Protein AF-A0A075MLP5-F1 (afdb_monomer_lite)

Sequence (136 aa):
MKGSIMNKIIERWYPKPPFPKESLVSIFKYEEFMNGEFVRMYIPDPTRPLEKGQFMALRSDVVDSKGNLLSGLEIKDKFDLPNIPTHIADVTPPIGTRIAAGIVEEGNFGGKGMGTQFYFMDDAKPNWFKEGKEIK

Foldseek 3Di:
DFQLVVVVLVCVPHVQRFADRRWDKDKDWDDPVCAQQKKDFAADDPVDPVLFDFKIATQVQQADPVSHGHALVVVCQAQVNQDRTFWMWGFADDTRFMKIWTFGDPDSNNHGTRGIMIGGPDGDDSVRTDDIDTGD

Structure (mmCIF, N/CA/C/O backbone):
data_AF-A0A075MLP5-F1
#
_entry.id   AF-A0A075MLP5-F1
#
loop_
_atom_site.group_PDB
_atom_site.id
_atom_site.type_symbol
_atom_site.label_atom_id
_atom_site.label_alt_id
_atom_site.label_comp_id
_atom_site.label_asym_id
_atom_site.label_entity_id
_atom_site.label_seq_id
_atom_site.pdbx_PDB_ins_code
_atom_site.Cartn_x
_atom_site.Cartn_y
_atom_site.Cartn_z
_atom_site.occupancy
_atom_site.B_iso_or_equiv
_atom_site.auth_seq_id
_atom_site.auth_comp_id
_atom_site.auth_asym_id
_atom_site.auth_atom_id
_atom_site.pdbx_PDB_model_num
ATOM 1 N N . MET A 1 1 ? 11.016 -9.006 -10.984 1.00 88.88 1 MET A N 1
ATOM 2 C CA . MET A 1 1 ? 11.321 -7.794 -11.785 1.00 88.88 1 MET A CA 1
ATOM 3 C C . MET A 1 1 ? 12.341 -6.958 -11.019 1.00 88.88 1 MET A C 1
ATOM 5 O O . MET A 1 1 ? 12.282 -6.986 -9.800 1.00 88.88 1 MET A O 1
ATOM 9 N N . LYS A 1 2 ? 13.282 -6.252 -11.664 1.00 92.88 2 LYS A N 1
ATOM 10 C CA . LYS A 1 2 ? 14.174 -5.329 -10.929 1.00 92.88 2 LYS A CA 1
ATOM 11 C C . LYS A 1 2 ? 13.396 -4.115 -10.405 1.00 92.88 2 LYS A C 1
ATOM 13 O O . LYS A 1 2 ? 12.555 -3.591 -11.137 1.00 92.88 2 LYS A O 1
ATOM 18 N N . GLY A 1 3 ? 13.728 -3.631 -9.208 1.00 90.19 3 GLY A N 1
ATOM 19 C CA . GLY A 1 3 ? 13.138 -2.428 -8.610 1.00 90.19 3 GLY A CA 1
ATOM 20 C C . GLY A 1 3 ? 13.244 -1.206 -9.522 1.00 90.19 3 GLY A C 1
ATOM 21 O O . GLY A 1 3 ? 12.255 -0.524 -9.750 1.00 90.19 3 GLY A O 1
ATOM 22 N N . SER A 1 4 ? 14.383 -1.015 -10.192 1.00 92.31 4 SER A N 1
ATOM 23 C CA . SER A 1 4 ? 14.569 0.051 -11.193 1.00 92.31 4 SER A CA 1
ATOM 24 C C . SER A 1 4 ? 13.572 0.024 -12.363 1.00 92.31 4 SER A C 1
ATOM 26 O O . SER A 1 4 ? 13.238 1.075 -12.905 1.00 92.31 4 SER A O 1
ATOM 28 N N . ILE A 1 5 ? 13.077 -1.150 -12.769 1.00 92.94 5 ILE A N 1
ATOM 29 C CA . ILE A 1 5 ? 12.042 -1.262 -13.809 1.00 92.94 5 ILE A CA 1
ATOM 30 C C . ILE A 1 5 ? 10.678 -0.894 -13.225 1.00 92.94 5 ILE A C 1
ATOM 32 O O . ILE A 1 5 ? 9.922 -0.159 -13.857 1.00 92.94 5 ILE A O 1
ATOM 36 N N . MET A 1 6 ? 10.383 -1.369 -12.015 1.00 92.31 6 MET A N 1
ATOM 37 C CA . MET A 1 6 ? 9.133 -1.064 -11.323 1.00 92.31 6 MET A CA 1
ATOM 38 C C . MET A 1 6 ? 9.004 0.435 -11.021 1.00 92.31 6 MET A C 1
ATOM 40 O O . MET A 1 6 ? 7.962 1.040 -11.267 1.00 92.31 6 MET A O 1
ATOM 44 N N . ASN A 1 7 ? 10.091 1.059 -10.575 1.00 91.38 7 ASN A N 1
ATOM 45 C CA . ASN A 1 7 ? 10.156 2.485 -10.285 1.00 91.38 7 ASN A CA 1
ATOM 46 C C . ASN A 1 7 ? 9.808 3.333 -11.509 1.00 91.38 7 ASN A C 1
ATOM 48 O O . ASN A 1 7 ? 8.995 4.237 -11.383 1.00 91.38 7 ASN A O 1
ATOM 52 N N . LYS A 1 8 ? 10.284 2.980 -12.712 1.00 91.88 8 LYS A N 1
ATOM 53 C CA . LYS A 1 8 ? 9.913 3.683 -13.958 1.00 91.88 8 LYS A CA 1
ATOM 54 C C . LYS A 1 8 ? 8.414 3.648 -14.268 1.00 91.88 8 LYS A C 1
ATOM 56 O O . LYS A 1 8 ? 7.911 4.526 -14.967 1.00 91.88 8 LYS A O 1
ATOM 61 N N . ILE A 1 9 ? 7.702 2.613 -13.818 1.00 90.19 9 ILE A N 1
ATOM 62 C CA . ILE A 1 9 ? 6.242 2.531 -13.960 1.00 90.19 9 ILE A CA 1
ATOM 63 C C . ILE A 1 9 ? 5.597 3.519 -12.984 1.00 90.19 9 ILE A C 1
ATOM 65 O O . ILE A 1 9 ? 4.764 4.320 -13.393 1.00 90.19 9 ILE A O 1
ATOM 69 N N . ILE A 1 10 ? 6.034 3.497 -11.725 1.00 89.56 10 ILE A N 1
ATOM 70 C CA . ILE A 1 10 ? 5.504 4.315 -10.626 1.00 89.56 10 ILE A CA 1
ATOM 71 C C . ILE A 1 10 ? 5.791 5.814 -10.815 1.00 89.56 10 ILE A C 1
ATOM 73 O O . ILE A 1 10 ? 4.918 6.645 -10.571 1.00 89.56 10 ILE A O 1
ATOM 77 N N . GLU A 1 11 ? 6.987 6.166 -11.291 1.00 89.56 11 GLU A N 1
ATOM 78 C CA . GLU A 1 11 ? 7.462 7.545 -11.498 1.00 89.56 11 GLU A CA 1
ATOM 79 C C . GLU A 1 11 ? 6.563 8.366 -12.425 1.00 89.56 11 GLU A C 1
ATOM 81 O O . GLU A 1 11 ? 6.570 9.593 -12.367 1.00 89.56 11 GLU A O 1
ATOM 86 N N . ARG A 1 12 ? 5.732 7.706 -13.239 1.00 82.44 12 ARG A N 1
ATOM 87 C CA . ARG A 1 12 ? 4.732 8.362 -14.092 1.00 82.44 12 ARG A CA 1
ATOM 88 C C . ARG A 1 12 ? 3.701 9.173 -13.303 1.00 82.44 12 ARG A C 1
ATOM 90 O O . ARG A 1 12 ? 3.110 10.089 -13.865 1.00 82.44 12 ARG A O 1
ATOM 97 N N . TRP A 1 13 ? 3.463 8.835 -12.037 1.00 79.94 13 TRP A N 1
ATOM 98 C CA . TRP A 1 13 ? 2.466 9.496 -11.182 1.00 79.94 13 TRP A CA 1
ATOM 99 C C . TRP A 1 13 ? 2.910 9.672 -9.725 1.00 79.94 13 TRP A C 1
ATOM 101 O O . TRP A 1 13 ? 2.195 10.306 -8.951 1.00 79.94 13 TRP A O 1
ATOM 111 N N . TYR A 1 14 ? 4.064 9.131 -9.325 1.00 82.38 14 TYR A N 1
ATOM 112 C CA . TYR A 1 14 ? 4.593 9.274 -7.972 1.00 82.38 14 TYR A CA 1
ATOM 113 C C . TYR A 1 14 ? 6.105 9.548 -7.997 1.00 82.38 14 TYR A C 1
ATOM 115 O O . TYR A 1 14 ? 6.873 8.676 -8.394 1.00 82.38 14 TYR A O 1
ATOM 123 N N . PRO A 1 15 ? 6.562 10.737 -7.566 1.00 81.88 15 PRO A N 1
ATOM 124 C CA . PRO A 1 15 ? 7.920 11.219 -7.840 1.00 81.88 15 PRO A CA 1
ATOM 125 C C . PRO A 1 15 ? 9.031 10.518 -7.043 1.00 81.88 15 PRO A C 1
ATOM 127 O O . PRO A 1 15 ? 10.204 10.722 -7.340 1.00 81.88 15 PRO A O 1
ATOM 130 N N . LYS A 1 16 ? 8.686 9.733 -6.016 1.00 83.38 16 LYS A N 1
ATOM 131 C CA . LYS A 1 16 ? 9.642 9.047 -5.133 1.00 83.38 16 LYS A CA 1
ATOM 132 C C . LYS A 1 16 ? 9.270 7.570 -4.980 1.00 83.38 16 LYS A C 1
ATOM 134 O O . LYS A 1 16 ? 8.719 7.189 -3.952 1.00 83.38 16 LYS A O 1
ATOM 139 N N . PRO A 1 17 ? 9.458 6.746 -6.020 1.00 86.56 17 PRO A N 1
ATOM 140 C CA . PRO A 1 17 ? 9.084 5.338 -5.971 1.00 86.56 17 PRO A CA 1
ATOM 141 C C . PRO A 1 17 ? 9.871 4.589 -4.877 1.00 86.56 17 PRO A C 1
ATOM 143 O O . PRO A 1 17 ? 11.031 4.914 -4.635 1.00 86.56 17 PRO A O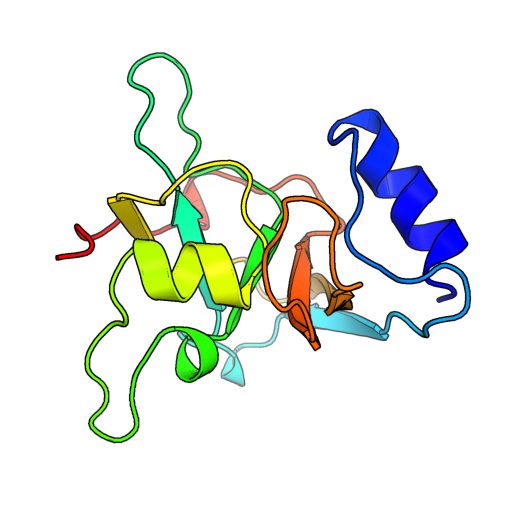 1
ATOM 146 N N . PRO A 1 18 ? 9.272 3.579 -4.224 1.00 83.81 18 PRO A N 1
ATOM 147 C CA . PRO A 1 18 ? 9.806 3.079 -2.961 1.00 83.81 18 PRO A CA 1
ATOM 148 C C . PRO A 1 18 ? 10.863 1.974 -3.088 1.00 83.81 18 PRO A C 1
ATOM 150 O O . PRO A 1 18 ? 11.460 1.621 -2.080 1.00 83.81 18 PRO A O 1
ATOM 153 N N . PHE A 1 19 ? 11.082 1.365 -4.260 1.00 87.44 19 PHE A N 1
ATOM 154 C CA . PHE A 1 19 ? 11.906 0.150 -4.345 1.00 87.44 19 PHE A CA 1
ATOM 155 C C . PHE A 1 19 ? 13.389 0.459 -4.616 1.00 87.44 19 PHE A C 1
ATOM 157 O O . PHE A 1 19 ? 13.680 1.147 -5.598 1.00 87.44 19 PHE A O 1
ATOM 164 N N . PRO A 1 20 ? 14.349 -0.124 -3.868 1.00 87.69 20 PRO A N 1
ATOM 165 C CA . PRO A 1 20 ? 15.769 0.014 -4.184 1.00 87.69 20 PRO A CA 1
ATOM 166 C C . PRO A 1 20 ? 16.071 -0.487 -5.602 1.00 87.69 20 PRO A C 1
ATOM 168 O O . PRO A 1 20 ? 15.556 -1.526 -6.026 1.00 87.69 20 PRO A O 1
ATOM 171 N N . LYS A 1 21 ? 16.936 0.204 -6.350 1.00 88.25 21 LYS A N 1
ATOM 172 C CA . LYS A 1 21 ? 17.148 -0.055 -7.794 1.00 88.25 21 LYS A CA 1
ATOM 173 C C . LYS A 1 21 ? 17.502 -1.507 -8.142 1.00 88.25 21 LYS A C 1
ATOM 175 O O . LYS A 1 21 ? 17.005 -2.024 -9.150 1.00 88.25 21 LYS A O 1
ATOM 180 N N . GLU A 1 22 ? 18.319 -2.146 -7.307 1.00 89.00 22 GLU A N 1
ATOM 181 C CA . GLU A 1 22 ? 18.786 -3.528 -7.487 1.00 89.00 22 GLU A CA 1
ATOM 182 C C . GLU A 1 22 ? 17.952 -4.570 -6.729 1.00 89.00 22 GLU A C 1
ATOM 184 O O . GLU A 1 22 ? 18.201 -5.768 -6.858 1.00 89.00 22 GLU A O 1
ATOM 189 N N . SER A 1 23 ? 16.935 -4.142 -5.973 1.00 89.06 23 SER A N 1
ATOM 190 C CA . SER A 1 23 ? 16.014 -5.064 -5.307 1.00 89.06 23 SER A CA 1
ATOM 191 C C . SER A 1 23 ? 15.206 -5.880 -6.318 1.00 89.06 23 SER A C 1
ATOM 193 O O . SER A 1 23 ? 14.970 -5.467 -7.463 1.00 89.06 23 SER A O 1
ATOM 195 N N . LEU A 1 24 ? 14.753 -7.053 -5.882 1.00 89.38 24 LEU A N 1
ATOM 196 C CA . LEU A 1 24 ? 13.766 -7.830 -6.615 1.00 89.38 24 LEU A CA 1
ATOM 197 C C . LEU A 1 24 ? 12.361 -7.449 -6.149 1.00 89.38 24 LEU A C 1
ATOM 199 O O . LEU A 1 24 ? 12.052 -7.482 -4.963 1.00 89.38 24 LEU A O 1
ATOM 203 N N . VAL A 1 25 ? 11.510 -7.138 -7.121 1.00 92.38 25 VAL A N 1
ATOM 204 C CA . VAL A 1 25 ? 10.069 -6.945 -6.963 1.00 92.38 25 VAL A CA 1
ATOM 205 C C . VAL A 1 25 ? 9.358 -8.170 -7.525 1.00 92.38 25 VAL A C 1
ATOM 207 O O . VAL A 1 25 ? 9.540 -8.529 -8.700 1.00 92.38 25 VAL A O 1
ATOM 210 N N . SER A 1 26 ? 8.549 -8.811 -6.694 1.00 93.31 26 SER A N 1
ATOM 211 C CA . SER A 1 26 ? 7.711 -9.947 -7.072 1.00 93.31 26 SER A CA 1
ATOM 212 C C . SER A 1 26 ? 6.388 -9.449 -7.630 1.00 93.31 26 SER A C 1
ATOM 214 O O . SER A 1 26 ? 5.839 -8.476 -7.128 1.00 93.31 26 SER A O 1
ATOM 216 N N . ILE A 1 27 ? 5.868 -10.111 -8.664 1.00 95.00 27 ILE A N 1
ATOM 217 C CA . ILE A 1 27 ? 4.531 -9.837 -9.201 1.00 95.00 27 ILE A CA 1
ATOM 218 C C . ILE A 1 27 ? 3.711 -11.108 -9.055 1.00 95.00 27 ILE A C 1
ATOM 220 O O . ILE A 1 27 ? 4.141 -12.172 -9.497 1.00 95.00 27 ILE A O 1
ATOM 224 N N . PHE A 1 28 ? 2.535 -10.985 -8.459 1.00 95.62 28 PHE A N 1
ATOM 225 C CA . PHE A 1 28 ? 1.602 -12.085 -8.261 1.00 95.62 28 PHE A CA 1
ATOM 226 C C . PHE A 1 28 ? 0.170 -11.629 -8.540 1.00 95.62 28 PHE A C 1
ATOM 228 O O . PHE A 1 28 ? -0.095 -10.447 -8.779 1.00 95.62 28 PHE A O 1
ATOM 235 N N . LYS A 1 29 ? -0.751 -12.590 -8.571 1.00 97.56 29 LYS A N 1
ATOM 236 C CA . LYS A 1 29 ? -2.183 -12.333 -8.707 1.00 97.56 29 LYS A CA 1
ATOM 237 C C . LYS A 1 29 ? -2.844 -12.411 -7.341 1.00 97.56 29 LYS A C 1
ATOM 239 O O . LYS A 1 29 ? -2.499 -13.276 -6.545 1.00 97.56 29 LYS A O 1
ATOM 244 N N . TYR A 1 30 ? -3.771 -11.499 -7.089 1.00 96.94 30 TYR A N 1
ATOM 245 C CA . TYR A 1 30 ? -4.622 -11.540 -5.915 1.00 96.94 30 TYR A CA 1
ATOM 246 C C . TYR A 1 30 ? -5.509 -12.786 -5.947 1.00 96.94 30 TYR A C 1
ATOM 248 O O . TYR A 1 30 ? -6.124 -13.073 -6.975 1.00 96.94 30 TYR A O 1
ATOM 256 N N . GLU A 1 31 ? -5.591 -13.490 -4.825 1.00 97.38 31 GLU A N 1
ATOM 257 C CA . GLU A 1 31 ? -6.354 -14.728 -4.666 1.00 97.38 31 GLU A CA 1
ATOM 258 C C . GLU A 1 31 ? -7.290 -14.620 -3.457 1.00 97.38 31 GLU A C 1
ATOM 260 O O . GLU A 1 31 ? -7.068 -13.807 -2.558 1.00 97.38 31 GLU A O 1
ATOM 265 N N . GLU A 1 32 ? -8.321 -15.466 -3.405 1.00 95.56 32 GLU A N 1
ATOM 266 C CA . GLU A 1 32 ? -9.351 -15.426 -2.355 1.00 95.56 32 GLU A CA 1
ATOM 267 C C . GLU A 1 32 ? -8.779 -15.544 -0.933 1.00 95.56 32 GLU A C 1
ATOM 269 O O . GLU A 1 32 ? -9.224 -14.842 -0.026 1.00 95.56 32 GLU A O 1
ATOM 274 N N . PHE A 1 33 ? -7.745 -16.368 -0.738 1.00 94.62 33 PHE A N 1
ATOM 275 C CA . PHE A 1 33 ? -7.114 -16.555 0.574 1.00 94.62 33 PHE A CA 1
ATOM 276 C C . PHE A 1 33 ? -6.416 -15.293 1.112 1.00 94.62 33 PHE A C 1
ATOM 278 O O . PHE A 1 33 ? -6.052 -15.258 2.280 1.00 94.62 33 PHE A O 1
ATOM 285 N N . MET A 1 34 ? -6.216 -14.268 0.276 1.00 95.50 34 MET A N 1
ATOM 286 C CA . MET A 1 34 ? -5.627 -12.980 0.660 1.00 95.50 34 MET A CA 1
ATOM 287 C C . MET A 1 34 ? -6.688 -11.951 1.089 1.00 95.50 34 MET A C 1
ATOM 289 O O . MET A 1 34 ? -6.390 -10.765 1.266 1.00 95.50 34 MET A O 1
ATOM 293 N N . ASN A 1 35 ? -7.957 -12.351 1.187 1.00 93.44 35 ASN A N 1
ATOM 294 C CA . ASN A 1 35 ? -9.028 -11.453 1.591 1.00 93.44 35 ASN A CA 1
ATOM 295 C C . ASN A 1 35 ? -8.840 -10.948 3.025 1.00 93.44 35 ASN A C 1
ATOM 297 O O . ASN A 1 35 ? -8.715 -11.729 3.960 1.00 93.44 35 ASN A O 1
ATOM 301 N N . GLY A 1 36 ? -8.843 -9.622 3.190 1.00 91.25 36 GLY A N 1
ATOM 302 C CA . GLY A 1 36 ? -8.618 -8.955 4.476 1.00 91.25 36 GLY A CA 1
ATOM 303 C C . GLY A 1 36 ? -7.153 -8.647 4.804 1.00 91.25 36 GLY A C 1
ATOM 304 O O . GLY A 1 36 ? -6.907 -7.882 5.742 1.00 91.25 36 GLY A O 1
ATOM 305 N N . GLU A 1 37 ? -6.204 -9.154 4.012 1.00 94.06 37 GLU A N 1
ATOM 306 C CA . GLU A 1 37 ? -4.764 -9.002 4.262 1.00 94.06 37 GLU A CA 1
ATOM 307 C C . GLU A 1 37 ? -4.232 -7.616 3.908 1.00 94.06 37 GLU A C 1
ATOM 309 O O . GLU A 1 37 ? -3.290 -7.141 4.535 1.00 94.06 37 GLU A O 1
ATOM 314 N N . PHE A 1 38 ? -4.828 -6.943 2.922 1.00 94.88 38 PHE A N 1
ATOM 315 C CA . PHE A 1 38 ? -4.328 -5.659 2.437 1.00 94.88 38 PHE A CA 1
ATOM 316 C C . PHE A 1 38 ? -5.110 -4.478 2.991 1.00 94.88 38 PHE A C 1
ATOM 318 O O . PHE A 1 38 ? -6.337 -4.496 3.123 1.00 94.88 38 PHE A O 1
ATOM 325 N N . VAL A 1 39 ? -4.363 -3.415 3.264 1.00 93.81 39 VAL A N 1
ATOM 326 C CA . VAL A 1 39 ? -4.879 -2.139 3.742 1.00 93.81 39 VAL A CA 1
ATOM 327 C C . VAL A 1 39 ? -4.234 -0.982 2.999 1.00 93.81 39 VAL A C 1
ATOM 329 O O . VAL A 1 39 ? -3.099 -1.064 2.519 1.00 93.81 39 VAL A O 1
ATOM 332 N N . ARG A 1 40 ? -4.953 0.135 2.939 1.00 92.56 40 ARG A N 1
ATOM 333 C CA . ARG A 1 40 ? -4.467 1.396 2.396 1.00 92.56 40 ARG A CA 1
ATOM 334 C C . ARG A 1 40 ? -4.622 2.500 3.427 1.00 92.56 40 ARG A C 1
ATOM 336 O O . ARG A 1 40 ? -5.706 2.717 3.950 1.00 92.56 40 ARG A O 1
ATOM 343 N N . MET A 1 41 ? -3.542 3.229 3.662 1.00 90.94 41 MET A N 1
ATOM 344 C CA . MET A 1 41 ? -3.493 4.370 4.567 1.00 90.94 41 MET A CA 1
ATOM 345 C C . MET A 1 41 ? -3.578 5.653 3.748 1.00 90.94 41 MET A C 1
ATOM 347 O O . MET A 1 41 ? -2.969 5.748 2.677 1.00 90.94 41 MET A O 1
ATOM 351 N N . TYR A 1 42 ? -4.350 6.624 4.222 1.00 90.00 42 TYR A N 1
ATOM 352 C CA . TYR A 1 42 ? -4.588 7.866 3.496 1.00 90.00 42 TYR A CA 1
ATOM 353 C C . TYR A 1 42 ? -4.969 9.019 4.431 1.00 90.00 42 TYR A C 1
ATOM 355 O O . TYR A 1 42 ? -5.208 8.842 5.626 1.00 90.00 42 TYR A O 1
ATOM 363 N N . ILE A 1 43 ? -4.996 10.220 3.860 1.00 88.19 43 ILE A N 1
ATOM 364 C CA . ILE A 1 43 ? -5.613 11.408 4.447 1.00 88.19 43 ILE A CA 1
ATOM 365 C C . ILE A 1 43 ? -6.836 11.709 3.574 1.00 88.19 43 ILE A C 1
ATOM 367 O O . ILE A 1 43 ? -6.668 11.778 2.351 1.00 88.19 43 ILE A O 1
ATOM 371 N N . PRO A 1 44 ? -8.049 11.834 4.139 1.00 84.19 44 PRO A N 1
ATOM 372 C CA . PRO A 1 44 ? -9.231 12.181 3.365 1.00 84.19 44 PRO A CA 1
ATOM 373 C C . PRO A 1 44 ? -9.041 13.503 2.627 1.00 84.19 44 PRO A C 1
ATOM 375 O O . PRO A 1 44 ? -8.583 14.490 3.199 1.00 84.19 44 PRO A O 1
ATOM 378 N N . ASP A 1 45 ? -9.432 13.520 1.359 1.00 79.19 45 ASP A N 1
ATOM 379 C CA . ASP A 1 45 ? -9.488 14.721 0.535 1.00 79.19 45 ASP A CA 1
ATOM 380 C C . ASP A 1 45 ? -10.915 14.823 -0.027 1.00 79.19 45 ASP A C 1
ATOM 382 O O . ASP A 1 45 ? -11.337 13.954 -0.791 1.00 79.19 45 ASP A O 1
ATOM 386 N N . PRO A 1 46 ? -11.695 15.856 0.336 1.00 71.81 46 PRO A N 1
ATOM 387 C CA . PRO A 1 46 ? -13.075 15.993 -0.128 1.00 71.81 46 PRO A CA 1
ATOM 388 C C . PRO A 1 46 ? -13.173 16.233 -1.643 1.00 71.81 46 PRO A C 1
ATOM 390 O O . PRO A 1 46 ? -14.237 16.057 -2.231 1.00 71.81 46 PRO A O 1
ATOM 393 N N . THR A 1 47 ? -12.075 16.633 -2.289 1.00 70.69 47 THR A N 1
ATOM 394 C CA . THR A 1 47 ? -12.009 16.917 -3.729 1.00 70.69 47 THR A CA 1
ATOM 395 C C . THR A 1 47 ? -11.477 15.743 -4.545 1.00 70.69 47 THR A C 1
ATOM 397 O O . THR A 1 47 ? -11.607 15.719 -5.772 1.00 70.69 47 THR A O 1
ATOM 400 N N . ARG A 1 48 ? -10.882 14.746 -3.883 1.00 62.94 48 ARG A N 1
ATOM 401 C CA . ARG A 1 48 ? -10.281 13.578 -4.523 1.00 62.94 48 ARG A CA 1
ATOM 402 C C . ARG A 1 48 ? -10.610 12.341 -3.696 1.00 62.94 48 ARG A C 1
ATOM 404 O O . ARG A 1 48 ? -10.109 12.225 -2.585 1.00 62.94 48 ARG A O 1
ATOM 411 N N . PRO A 1 49 ? -11.352 11.357 -4.228 1.00 61.12 49 PRO A N 1
ATOM 412 C CA . PRO A 1 49 ? -11.489 10.068 -3.557 1.00 61.12 49 PRO A CA 1
ATOM 413 C C . PRO A 1 49 ? -10.125 9.345 -3.557 1.00 61.12 49 PRO A C 1
ATOM 415 O O . PRO A 1 49 ? -9.847 8.531 -4.435 1.00 61.12 49 PRO A O 1
ATOM 418 N N . LEU A 1 50 ? -9.235 9.692 -2.619 1.00 55.44 50 LEU A N 1
ATOM 419 C CA . LEU A 1 50 ? -7.864 9.169 -2.462 1.00 55.44 50 LEU A CA 1
ATOM 420 C C . LEU A 1 50 ? -7.807 7.818 -1.738 1.00 55.44 50 LEU A C 1
ATOM 422 O O . LEU A 1 50 ? -6.730 7.221 -1.607 1.00 55.44 50 LEU A O 1
ATOM 426 N N . GLU A 1 51 ? -8.981 7.282 -1.406 1.00 56.19 51 GLU A N 1
ATOM 427 C CA . GLU A 1 51 ? -9.231 5.840 -1.358 1.00 56.19 51 GLU A CA 1
ATOM 428 C C . GLU A 1 51 ? -8.625 5.165 -2.603 1.00 56.19 51 GLU A C 1
ATOM 430 O O . GLU A 1 51 ? -7.994 4.122 -2.503 1.00 56.19 51 GLU A O 1
ATOM 435 N N . LYS A 1 52 ? -8.665 5.831 -3.769 1.00 63.12 52 LYS A N 1
ATOM 436 C CA . LYS A 1 52 ? -8.004 5.405 -5.009 1.00 63.12 52 LYS A CA 1
ATOM 437 C C . LYS A 1 52 ? -6.504 5.692 -4.992 1.00 63.12 52 LYS A C 1
ATOM 439 O O . LYS A 1 52 ? -6.036 6.682 -5.556 1.00 63.12 52 LYS A O 1
ATOM 444 N N . GLY A 1 53 ? -5.715 4.799 -4.422 1.00 78.75 53 GLY A N 1
ATOM 445 C CA . GLY A 1 53 ? -4.300 4.781 -4.757 1.00 78.75 53 GLY A CA 1
ATOM 446 C C . GLY A 1 53 ? -3.729 3.388 -4.812 1.00 78.75 53 GLY A C 1
ATOM 447 O O . GLY A 1 53 ? -4.293 2.424 -4.309 1.00 78.75 53 GLY A O 1
ATOM 448 N N . GLN A 1 54 ? -2.601 3.320 -5.497 1.00 89.62 54 GLN A N 1
ATOM 449 C CA . GLN A 1 54 ? -2.030 2.064 -5.948 1.00 89.62 54 GLN A CA 1
ATOM 450 C C . GLN A 1 54 ? -1.232 1.360 -4.848 1.00 89.62 54 GLN A C 1
ATOM 452 O O . GLN A 1 54 ? -1.073 0.145 -4.892 1.00 89.62 54 GLN A O 1
ATOM 457 N N . PHE A 1 55 ? -0.742 2.120 -3.863 1.00 90.81 55 PHE A N 1
ATOM 458 C CA . PHE A 1 55 ? 0.052 1.598 -2.757 1.00 90.81 55 PHE A CA 1
ATOM 459 C C . PHE A 1 55 ? -0.812 1.031 -1.631 1.00 90.81 55 PHE A C 1
ATOM 461 O O . PHE A 1 55 ? -1.784 1.661 -1.199 1.00 90.81 55 PHE A O 1
ATOM 468 N N . MET A 1 56 ? -0.389 -0.123 -1.128 1.00 93.25 56 MET A N 1
ATOM 469 C CA . MET A 1 56 ? -0.988 -0.855 -0.018 1.00 93.25 56 MET A CA 1
ATOM 470 C C . MET A 1 56 ? 0.104 -1.379 0.921 1.00 93.25 56 MET A C 1
ATOM 472 O O . MET A 1 56 ? 1.285 -1.441 0.562 1.00 93.25 56 MET A O 1
ATOM 476 N N . ALA A 1 57 ? -0.322 -1.798 2.105 1.00 92.38 57 ALA A N 1
ATOM 477 C CA . ALA A 1 57 ? 0.472 -2.530 3.081 1.00 92.38 57 ALA A CA 1
ATOM 478 C C . ALA A 1 57 ? -0.261 -3.810 3.501 1.00 92.38 57 ALA A C 1
ATOM 480 O O . ALA A 1 57 ? -1.462 -3.951 3.248 1.00 92.38 57 ALA A O 1
ATOM 481 N N . LEU A 1 58 ? 0.449 -4.720 4.170 1.00 92.56 58 LEU A N 1
ATOM 482 C CA . LEU A 1 58 ? -0.200 -5.801 4.906 1.00 92.56 58 LEU A CA 1
ATOM 483 C C . LEU A 1 58 ? -0.829 -5.254 6.183 1.00 92.56 58 LEU A C 1
ATOM 485 O O . LEU A 1 58 ? -0.248 -4.413 6.870 1.00 92.56 58 LEU A O 1
ATOM 489 N N . ARG A 1 59 ? -1.993 -5.787 6.549 1.00 93.19 59 ARG A N 1
ATOM 490 C CA . ARG A 1 59 ? -2.656 -5.482 7.815 1.00 93.19 59 ARG A CA 1
ATOM 491 C C . ARG A 1 59 ? -1.755 -5.803 8.999 1.00 93.19 59 ARG A C 1
ATOM 493 O O . ARG A 1 59 ? -1.680 -5.010 9.929 1.00 93.19 59 ARG A O 1
ATOM 500 N N . SER A 1 60 ? -1.047 -6.929 8.942 1.00 92.25 60 SER A N 1
ATOM 501 C CA . SER A 1 60 ? -0.100 -7.340 9.980 1.00 92.25 60 SER A CA 1
ATOM 502 C C . SER A 1 60 ? 1.010 -6.314 10.216 1.00 92.25 60 SER A C 1
ATOM 504 O O . SER A 1 60 ? 1.557 -6.254 11.309 1.00 92.25 60 SER A O 1
ATOM 506 N N . ASP A 1 61 ? 1.340 -5.491 9.216 1.00 90.31 61 ASP A N 1
ATOM 507 C CA . ASP A 1 61 ? 2.385 -4.479 9.346 1.00 90.31 61 ASP A CA 1
ATOM 508 C C . ASP A 1 61 ? 1.905 -3.169 9.975 1.00 90.31 61 ASP A C 1
ATOM 510 O O . ASP A 1 61 ? 2.742 -2.365 10.390 1.00 90.31 61 ASP A O 1
ATOM 514 N N . VAL A 1 62 ? 0.596 -2.948 10.062 1.00 91.50 62 VAL A N 1
ATOM 515 C CA . VAL A 1 62 ? 0.001 -1.736 10.646 1.00 91.50 62 VAL A CA 1
ATOM 516 C C . VAL A 1 62 ? -0.664 -2.000 11.993 1.00 91.50 62 VAL A C 1
ATOM 518 O O . VAL A 1 62 ? -1.335 -1.115 12.515 1.00 91.50 62 VAL A O 1
ATOM 521 N N . VAL A 1 63 ? -0.500 -3.196 12.560 1.00 92.88 63 VAL A N 1
ATOM 522 C CA . VAL A 1 63 ? -0.997 -3.540 13.896 1.00 92.88 63 VAL A CA 1
ATOM 523 C C . VAL A 1 63 ? 0.145 -3.954 14.821 1.00 92.88 63 VAL A C 1
ATOM 525 O O . VAL A 1 63 ? 1.181 -4.443 14.371 1.00 92.88 63 VAL A O 1
ATOM 528 N N . ASP A 1 64 ? -0.038 -3.745 16.121 1.00 91.94 64 ASP A N 1
ATOM 529 C CA . ASP A 1 64 ? 0.861 -4.238 17.160 1.00 91.94 64 ASP A CA 1
ATOM 530 C C . ASP A 1 64 ? 0.665 -5.749 17.418 1.00 91.94 64 ASP A C 1
ATOM 532 O O . ASP A 1 64 ? -0.207 -6.412 16.850 1.00 91.94 64 ASP A O 1
ATOM 536 N N . SER A 1 65 ? 1.462 -6.315 18.327 1.00 90.88 65 SER A N 1
ATOM 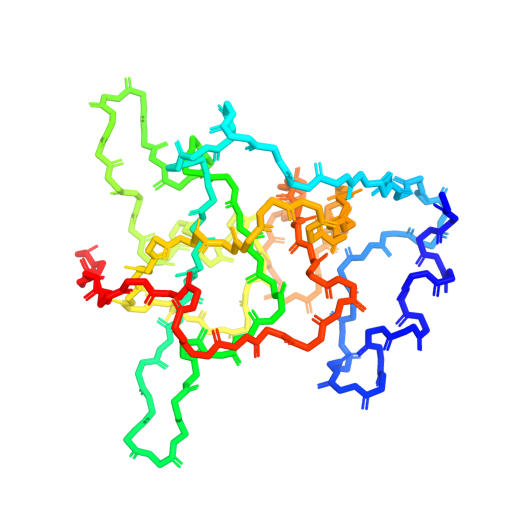537 C CA . SER A 1 65 ? 1.386 -7.736 18.703 1.00 90.88 65 SER A CA 1
ATOM 538 C C . SER A 1 65 ? 0.076 -8.151 19.387 1.00 90.88 65 SER A C 1
ATOM 540 O O . SER A 1 65 ? -0.165 -9.343 19.570 1.00 90.88 65 SER A O 1
ATOM 542 N N . LYS A 1 66 ? -0.767 -7.190 19.775 1.00 92.62 66 LYS A N 1
ATOM 543 C CA . LYS A 1 66 ? -2.095 -7.401 20.363 1.00 92.62 66 LYS A CA 1
ATOM 544 C C . LYS A 1 66 ? -3.214 -7.188 19.336 1.00 92.62 66 LYS A C 1
ATOM 546 O O . LYS A 1 66 ? -4.381 -7.345 19.686 1.00 92.62 66 LYS A O 1
ATOM 551 N N . GLY A 1 67 ? -2.874 -6.845 18.092 1.00 90.38 67 GLY A N 1
ATOM 552 C CA . GLY A 1 67 ? -3.823 -6.563 17.019 1.00 90.38 67 GLY A CA 1
ATOM 553 C C . GLY A 1 67 ? -4.402 -5.146 17.044 1.00 90.38 67 GLY A C 1
ATOM 554 O O . GLY A 1 67 ? -5.357 -4.879 16.314 1.00 90.38 67 GLY A O 1
ATOM 555 N N . ASN A 1 68 ? -3.857 -4.232 17.853 1.00 93.00 68 ASN A N 1
ATOM 556 C CA . ASN A 1 68 ? -4.275 -2.832 17.835 1.00 93.00 68 ASN A CA 1
ATOM 557 C C . ASN A 1 68 ? -3.612 -2.109 16.670 1.00 93.00 68 ASN A C 1
ATOM 559 O O . ASN A 1 68 ? -2.438 -2.328 16.391 1.00 93.00 68 ASN A O 1
ATOM 563 N N . LEU A 1 69 ? -4.351 -1.215 16.020 1.00 93.38 69 LEU A N 1
ATOM 564 C CA . LEU A 1 69 ? -3.808 -0.380 14.957 1.00 93.38 69 LEU A CA 1
ATOM 565 C C . LEU A 1 69 ? -2.695 0.526 15.504 1.00 93.38 69 LEU A C 1
ATOM 567 O O . LEU A 1 69 ? -2.870 1.155 16.547 1.00 93.38 69 LEU A O 1
ATOM 571 N N . LEU A 1 70 ? -1.574 0.586 14.786 1.00 93.19 70 LEU A N 1
ATOM 572 C CA . LEU A 1 70 ? -0.494 1.529 15.057 1.00 93.19 70 LEU A CA 1
ATOM 573 C C . LEU A 1 70 ? -0.984 2.968 14.863 1.00 93.19 70 LEU A C 1
ATOM 575 O O . LEU A 1 70 ? -1.861 3.234 14.036 1.00 93.19 70 LEU A O 1
ATOM 579 N N . SER A 1 71 ? -0.379 3.906 15.586 1.00 94.94 71 SER A N 1
ATOM 580 C CA . SER A 1 71 ? -0.673 5.3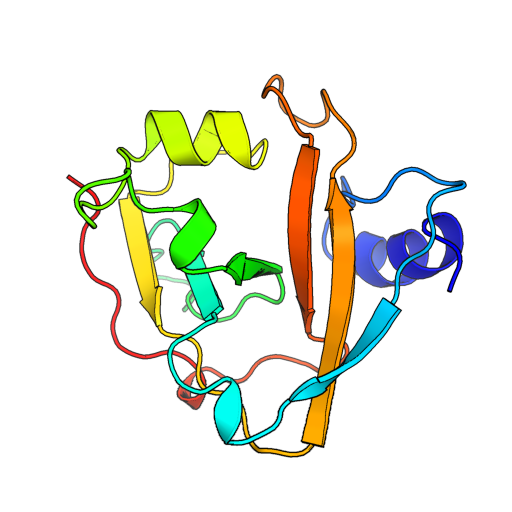26 15.403 1.00 94.94 71 SER A CA 1
ATOM 581 C C . SER A 1 71 ? -0.254 5.806 14.010 1.00 94.94 71 SER A C 1
ATOM 583 O O . SER A 1 71 ? 0.639 5.244 13.364 1.00 94.94 71 SER A O 1
ATOM 585 N N . GLY A 1 72 ? -0.853 6.905 13.545 1.00 93.81 72 GLY A N 1
ATOM 586 C CA . GLY A 1 72 ? -0.508 7.485 12.243 1.00 93.81 72 GLY A CA 1
ATOM 587 C C . GLY A 1 72 ? 0.981 7.832 12.128 1.00 93.81 72 GLY A C 1
ATOM 588 O O . GLY A 1 72 ? 1.571 7.674 11.060 1.00 93.81 72 GLY A O 1
ATOM 589 N N . LEU A 1 73 ? 1.610 8.259 13.229 1.00 92.00 73 LEU A N 1
ATOM 590 C CA . LEU A 1 73 ? 3.037 8.578 13.263 1.00 92.00 73 LEU A CA 1
ATOM 591 C C . LEU A 1 73 ? 3.903 7.323 13.088 1.00 92.00 73 LEU A C 1
ATOM 593 O O . LEU A 1 73 ? 4.807 7.320 12.257 1.00 92.00 73 LEU A O 1
ATOM 597 N N . GLU A 1 74 ? 3.587 6.237 13.796 1.00 90.81 74 GLU A N 1
ATOM 598 C CA . GLU A 1 74 ? 4.297 4.960 13.648 1.00 90.81 74 GLU A CA 1
ATOM 599 C C . GLU A 1 74 ? 4.163 4.398 12.230 1.00 90.81 74 GLU A C 1
ATOM 601 O O . GLU A 1 74 ? 5.142 3.921 11.655 1.00 90.81 74 GLU A O 1
ATOM 606 N N . ILE A 1 75 ? 2.970 4.499 11.636 1.00 90.25 75 ILE A N 1
ATOM 607 C CA . ILE A 1 75 ? 2.729 4.090 10.247 1.00 90.25 75 ILE A CA 1
ATOM 608 C C . ILE A 1 75 ? 3.548 4.958 9.287 1.00 90.25 75 ILE A C 1
ATOM 610 O O . ILE A 1 75 ? 4.212 4.424 8.396 1.00 90.25 75 ILE A O 1
ATOM 614 N N . LYS A 1 76 ? 3.535 6.286 9.466 1.00 88.31 76 LYS A N 1
ATOM 615 C CA . LYS A 1 76 ? 4.325 7.207 8.641 1.00 88.31 76 LYS A CA 1
ATOM 616 C C . LYS A 1 76 ? 5.806 6.840 8.688 1.00 88.31 76 LYS A C 1
ATOM 618 O O . LYS A 1 76 ? 6.438 6.785 7.638 1.00 88.31 76 LYS A O 1
ATOM 623 N N . ASP A 1 77 ? 6.347 6.579 9.871 1.00 86.62 77 ASP A N 1
ATOM 624 C CA . ASP A 1 77 ? 7.767 6.280 10.040 1.00 86.62 77 ASP A CA 1
ATOM 625 C C . ASP A 1 77 ? 8.141 4.896 9.498 1.00 86.62 77 ASP A C 1
ATOM 627 O O . ASP A 1 77 ? 9.211 4.744 8.903 1.00 86.62 77 ASP A O 1
ATOM 631 N N . LYS A 1 78 ? 7.265 3.894 9.655 1.00 84.19 78 LYS A N 1
ATOM 632 C CA . LYS A 1 78 ? 7.488 2.522 9.171 1.00 84.19 78 LYS A CA 1
ATOM 633 C 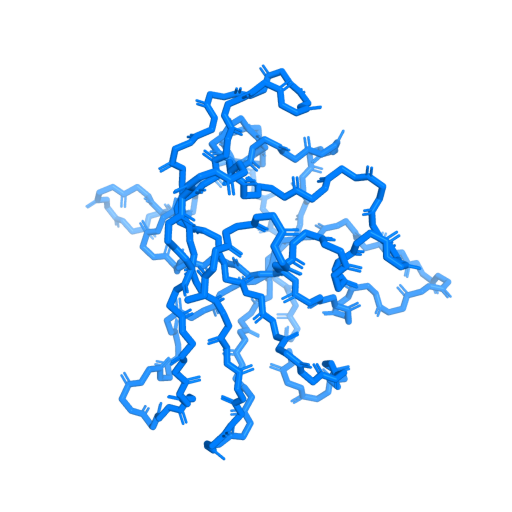C . LYS A 1 78 ? 7.461 2.421 7.645 1.00 84.19 78 LYS A C 1
ATOM 635 O O . LYS A 1 78 ? 8.290 1.728 7.064 1.00 84.19 78 LYS A O 1
ATOM 640 N N . PHE A 1 79 ? 6.517 3.101 6.998 1.00 82.19 79 PHE A N 1
ATOM 641 C CA . PHE A 1 79 ? 6.351 3.065 5.537 1.00 82.19 79 PHE A CA 1
ATOM 642 C C . PHE A 1 79 ? 6.965 4.260 4.819 1.00 82.19 79 PHE A C 1
ATOM 644 O O . PHE A 1 79 ? 6.816 4.382 3.606 1.00 82.19 79 PHE A O 1
ATOM 651 N N . ASP A 1 80 ? 7.632 5.135 5.568 1.00 82.31 80 ASP A N 1
ATOM 652 C CA . ASP A 1 80 ? 8.266 6.339 5.058 1.00 82.31 80 ASP A CA 1
ATOM 653 C C . ASP A 1 80 ? 7.302 7.204 4.224 1.00 82.31 80 ASP A C 1
ATOM 655 O O . ASP A 1 80 ? 7.540 7.540 3.067 1.00 82.31 80 ASP A O 1
ATOM 659 N N . LEU A 1 81 ? 6.137 7.511 4.800 1.00 84.50 81 LEU A N 1
ATOM 660 C CA . LEU A 1 81 ? 5.083 8.250 4.104 1.00 84.50 81 LEU A CA 1
ATOM 661 C C . LEU A 1 81 ? 5.353 9.767 4.120 1.00 84.50 81 LEU A C 1
ATOM 663 O O . LEU A 1 81 ? 5.869 10.297 5.112 1.00 84.50 81 LEU A O 1
ATOM 667 N N . PRO A 1 82 ? 4.931 10.508 3.073 1.00 83.44 82 PRO A N 1
ATOM 668 C CA . PRO A 1 82 ? 5.109 11.961 3.003 1.00 83.44 82 PRO A CA 1
ATOM 669 C C . PRO A 1 82 ? 4.335 12.723 4.085 1.00 83.44 82 PRO A C 1
ATOM 671 O O . PRO A 1 82 ? 4.783 13.774 4.530 1.00 83.44 82 PRO A O 1
ATOM 674 N N . ASN A 1 83 ? 3.182 12.202 4.509 1.00 87.88 83 ASN A N 1
ATOM 675 C CA . ASN A 1 83 ? 2.311 12.815 5.508 1.00 87.88 83 ASN A CA 1
ATOM 676 C C . ASN A 1 83 ? 1.842 11.760 6.514 1.00 87.88 83 ASN A C 1
ATOM 678 O O . ASN A 1 83 ? 1.811 10.572 6.192 1.00 87.88 83 ASN A O 1
ATOM 682 N N . ILE A 1 84 ? 1.439 12.205 7.707 1.00 92.19 84 ILE A N 1
ATOM 683 C CA . ILE A 1 84 ? 0.839 11.342 8.732 1.00 92.19 84 ILE A CA 1
ATOM 684 C C . ILE A 1 84 ? -0.555 10.911 8.243 1.00 92.19 84 ILE A C 1
ATOM 686 O O . ILE A 1 84 ? -1.423 11.776 8.102 1.00 92.19 84 ILE A O 1
ATOM 690 N N . PRO A 1 85 ? -0.795 9.620 7.950 1.00 92.50 85 PRO A N 1
ATOM 691 C CA . PRO A 1 85 ? -2.122 9.160 7.569 1.00 92.50 85 PRO A CA 1
ATOM 692 C C . PRO A 1 85 ? -3.084 9.281 8.752 1.00 92.50 85 PRO A C 1
ATOM 694 O O . PRO A 1 85 ? -2.707 9.037 9.897 1.00 92.50 85 PRO A O 1
ATOM 697 N N . THR A 1 86 ? -4.339 9.614 8.461 1.00 93.50 86 THR A N 1
ATOM 698 C CA . THR A 1 86 ? -5.405 9.705 9.472 1.00 93.50 86 THR A CA 1
ATOM 699 C C . THR A 1 86 ? -6.463 8.628 9.299 1.00 93.50 86 THR A C 1
ATOM 701 O O . THR A 1 86 ? -7.286 8.451 10.186 1.00 93.50 86 THR A O 1
ATOM 704 N N . HIS A 1 87 ? -6.471 7.921 8.166 1.00 92.50 87 HIS A N 1
ATOM 705 C CA . HIS A 1 87 ? -7.462 6.897 7.855 1.00 92.50 87 HIS A CA 1
ATOM 706 C C . HIS A 1 87 ? -6.823 5.643 7.270 1.00 92.50 87 HIS A C 1
ATOM 708 O O . HIS A 1 87 ? -5.785 5.700 6.601 1.00 92.50 87 HIS A O 1
ATOM 714 N N . ILE A 1 88 ? -7.490 4.511 7.491 1.00 92.56 88 ILE A N 1
ATOM 715 C CA . ILE A 1 88 ? -7.132 3.217 6.923 1.00 92.56 88 ILE A CA 1
ATOM 716 C C . ILE A 1 88 ? -8.347 2.522 6.309 1.00 92.56 88 ILE A C 1
ATOM 718 O O . ILE A 1 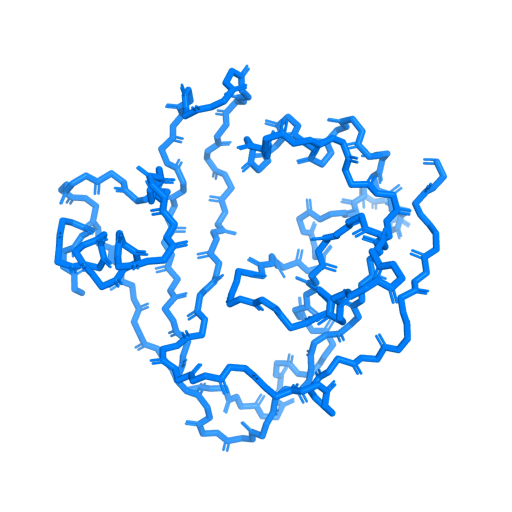88 ? -9.369 2.358 6.967 1.00 92.56 88 ILE A O 1
ATOM 722 N N . ALA A 1 89 ? -8.227 2.093 5.057 1.00 92.06 89 ALA A N 1
ATOM 723 C CA . ALA A 1 89 ? -9.246 1.354 4.319 1.00 92.06 89 ALA A CA 1
ATOM 724 C C . ALA A 1 89 ? -8.806 -0.094 4.088 1.00 92.06 89 ALA A C 1
ATOM 726 O O . ALA A 1 89 ? -7.639 -0.357 3.780 1.00 92.06 89 ALA A O 1
ATOM 727 N N . ASP A 1 90 ? -9.752 -1.025 4.191 1.00 93.25 90 ASP A N 1
ATOM 728 C CA . ASP A 1 90 ? -9.537 -2.407 3.764 1.00 93.25 90 ASP A CA 1
ATOM 729 C C . ASP A 1 90 ? -9.517 -2.467 2.237 1.00 93.25 90 ASP A C 1
ATOM 731 O O . ASP A 1 90 ? -10.302 -1.783 1.575 1.00 93.25 90 ASP A O 1
ATOM 735 N N . VAL A 1 91 ? -8.645 -3.310 1.686 1.00 93.69 91 VAL A N 1
ATOM 736 C CA . VAL A 1 91 ? -8.466 -3.441 0.242 1.00 93.69 91 VAL A CA 1
ATOM 737 C C . VAL A 1 91 ? -8.868 -4.842 -0.213 1.00 93.69 91 VAL A C 1
ATOM 739 O O . VAL A 1 91 ? -8.314 -5.847 0.230 1.00 93.69 91 VAL A O 1
ATOM 742 N N . THR A 1 92 ? -9.849 -4.907 -1.110 1.00 93.81 92 THR A N 1
ATOM 743 C CA . THR A 1 92 ? -10.432 -6.146 -1.636 1.00 93.81 92 THR A CA 1
ATOM 744 C C . THR A 1 92 ? -10.642 -6.015 -3.150 1.00 93.81 92 THR A C 1
ATOM 746 O O . THR A 1 92 ? -11.755 -5.755 -3.614 1.00 93.81 92 THR A O 1
ATOM 749 N N . PRO A 1 93 ? -9.569 -6.130 -3.950 1.00 94.38 93 PRO A N 1
ATOM 750 C CA . PRO A 1 93 ? -9.666 -6.121 -5.403 1.00 94.38 93 PRO A CA 1
ATOM 751 C C . PRO A 1 93 ? -10.254 -7.455 -5.913 1.00 94.38 93 PRO A C 1
ATOM 753 O O . PRO A 1 93 ? -10.299 -8.443 -5.178 1.00 94.38 93 PRO A O 1
ATOM 756 N N . PRO A 1 94 ? -10.675 -7.543 -7.185 1.00 96.06 94 PRO A N 1
ATOM 757 C CA . PRO A 1 94 ? -11.081 -8.807 -7.792 1.00 96.06 94 PRO A CA 1
ATOM 758 C C . PRO A 1 94 ? -9.939 -9.831 -7.835 1.00 96.06 94 PRO A C 1
ATOM 760 O O . PRO A 1 94 ? -8.773 -9.467 -8.036 1.00 96.06 94 PRO A O 1
ATOM 763 N N . ILE A 1 95 ? -10.285 -11.118 -7.738 1.00 96.94 95 ILE A N 1
ATOM 764 C CA . ILE A 1 95 ? -9.350 -12.232 -7.965 1.00 96.94 95 ILE A CA 1
ATOM 765 C C . ILE A 1 95 ? -8.679 -12.063 -9.334 1.00 96.94 95 ILE A C 1
ATOM 767 O O . ILE A 1 95 ? -9.307 -11.654 -10.312 1.00 96.94 95 ILE A O 1
ATOM 771 N N . GLY A 1 96 ? -7.382 -12.347 -9.400 1.00 97.00 96 GLY A N 1
ATOM 772 C CA . GLY A 1 96 ? -6.574 -12.181 -10.604 1.00 97.00 96 GLY A CA 1
ATOM 773 C C . GLY A 1 96 ? -5.945 -10.796 -10.773 1.00 97.00 96 GLY A C 1
ATOM 774 O O . GLY A 1 96 ? -5.087 -10.646 -11.648 1.00 97.00 96 GLY A O 1
ATOM 775 N N . THR A 1 97 ? -6.308 -9.804 -9.946 1.00 97.00 97 THR A N 1
ATOM 776 C CA . THR A 1 97 ? -5.679 -8.471 -9.961 1.00 97.00 97 THR A CA 1
ATOM 777 C C . THR A 1 97 ? -4.178 -8.591 -9.730 1.00 97.00 97 THR A C 1
ATOM 779 O O . THR A 1 97 ? -3.736 -9.278 -8.810 1.00 97.00 97 THR A O 1
ATOM 782 N N . ARG A 1 98 ? -3.372 -7.932 -10.564 1.00 96.75 98 ARG A N 1
ATOM 783 C CA . ARG A 1 98 ? -1.911 -8.027 -10.487 1.00 96.75 98 ARG A CA 1
ATOM 784 C C . ARG A 1 98 ? -1.355 -7.075 -9.434 1.00 96.75 98 ARG A C 1
ATOM 786 O O . ARG A 1 98 ? -1.596 -5.869 -9.487 1.00 96.75 98 ARG A O 1
ATOM 793 N N . ILE A 1 99 ? -0.557 -7.619 -8.523 1.00 96.12 99 ILE A N 1
ATOM 794 C CA . ILE A 1 99 ? 0.074 -6.889 -7.425 1.00 96.12 99 ILE A CA 1
ATOM 795 C C . ILE A 1 99 ? 1.587 -7.085 -7.512 1.00 96.12 99 ILE A C 1
ATOM 797 O O . ILE A 1 99 ? 2.074 -8.207 -7.651 1.00 96.12 99 ILE A O 1
ATOM 801 N N . ALA A 1 100 ? 2.325 -5.984 -7.441 1.00 95.06 100 ALA A N 1
ATOM 802 C CA . ALA A 1 100 ? 3.759 -5.969 -7.211 1.00 95.06 100 ALA A CA 1
ATOM 803 C C . ALA A 1 100 ? 4.045 -5.847 -5.711 1.00 95.06 100 ALA A C 1
ATOM 805 O O . ALA A 1 100 ? 3.364 -5.096 -5.020 1.00 95.06 100 ALA A O 1
ATOM 806 N N . ALA A 1 101 ? 5.062 -6.548 -5.220 1.00 93.12 101 ALA A N 1
ATOM 807 C CA . ALA A 1 101 ? 5.532 -6.463 -3.844 1.00 93.12 101 ALA A CA 1
ATOM 808 C C . ALA A 1 101 ? 7.054 -6.380 -3.790 1.00 93.12 101 ALA A 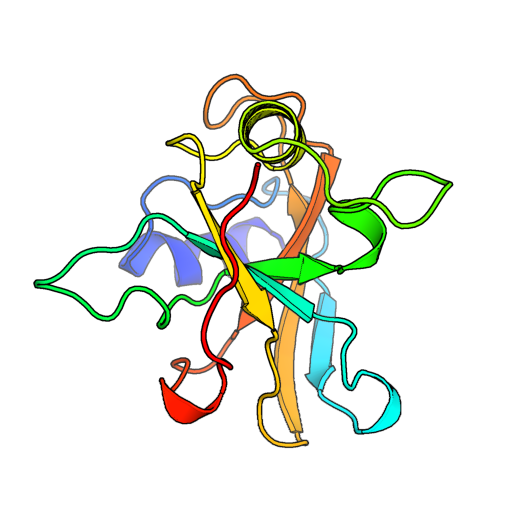C 1
ATOM 810 O O . ALA A 1 101 ? 7.754 -7.112 -4.497 1.00 93.12 101 ALA A O 1
ATOM 811 N N . GLY A 1 102 ? 7.557 -5.507 -2.927 1.00 86.75 102 GLY A N 1
ATOM 812 C CA . GLY A 1 102 ? 8.983 -5.346 -2.680 1.00 86.75 102 GLY A CA 1
ATOM 813 C C . GLY A 1 102 ? 9.245 -4.646 -1.353 1.00 86.75 102 GLY A C 1
ATOM 814 O O . GLY A 1 102 ? 8.340 -4.071 -0.748 1.00 86.75 102 GLY A O 1
ATOM 815 N N . ILE A 1 103 ? 10.494 -4.711 -0.906 1.00 80.94 103 ILE A N 1
ATOM 816 C CA . ILE A 1 103 ? 10.955 -4.029 0.305 1.00 80.94 103 ILE A CA 1
ATOM 817 C C . ILE A 1 103 ? 11.212 -2.557 -0.031 1.00 80.94 103 ILE A C 1
ATOM 819 O O . ILE A 1 103 ? 11.776 -2.253 -1.084 1.00 80.94 103 ILE A O 1
ATOM 823 N N . VAL A 1 104 ? 10.777 -1.661 0.852 1.00 73.50 104 VAL A N 1
ATOM 824 C CA . VAL A 1 104 ? 10.936 -0.209 0.701 1.00 73.50 104 VAL A CA 1
ATOM 825 C C . VAL A 1 104 ? 12.357 0.229 1.062 1.00 73.50 104 VAL A C 1
ATOM 827 O O . VAL A 1 104 ? 12.896 -0.187 2.087 1.00 73.50 104 VAL A O 1
ATOM 830 N N . GLU A 1 105 ? 12.942 1.090 0.230 1.00 72.06 105 GLU A N 1
ATOM 831 C CA . GLU A 1 105 ? 14.201 1.794 0.485 1.00 72.06 105 GLU A CA 1
ATOM 832 C C . GLU A 1 105 ? 14.044 2.773 1.654 1.00 72.06 105 GLU A C 1
ATOM 834 O O . GLU A 1 105 ? 13.049 3.494 1.744 1.00 72.06 105 GLU A O 1
ATOM 839 N N . GLU A 1 106 ? 15.024 2.808 2.553 1.00 69.12 106 GLU A N 1
ATOM 840 C CA . GLU A 1 106 ? 15.044 3.765 3.659 1.00 69.12 106 GLU A CA 1
ATOM 841 C C . GLU A 1 106 ? 15.251 5.207 3.152 1.00 69.12 106 GLU A C 1
ATOM 843 O O . GLU A 1 106 ? 15.947 5.441 2.164 1.00 69.12 106 GLU A O 1
ATOM 848 N N . GLY A 1 107 ? 14.698 6.200 3.860 1.00 62.59 107 GLY A N 1
ATOM 849 C CA . GLY A 1 107 ? 15.094 7.605 3.699 1.00 62.59 107 GLY A CA 1
ATOM 850 C C . GLY A 1 107 ? 14.469 8.394 2.537 1.00 62.59 107 GLY A C 1
ATOM 851 O O . GLY A 1 107 ? 14.881 9.531 2.297 1.00 62.59 107 GLY A O 1
ATOM 852 N N . ASN A 1 108 ? 13.445 7.879 1.854 1.00 66.19 108 ASN A N 1
ATOM 853 C CA . ASN A 1 108 ? 12.658 8.635 0.871 1.00 66.19 108 ASN A CA 1
ATOM 854 C C . ASN A 1 108 ? 11.961 9.874 1.478 1.00 66.19 108 ASN A C 1
ATOM 856 O O . ASN A 1 108 ? 11.890 10.925 0.822 1.00 66.19 108 ASN A O 1
ATOM 860 N N . PHE A 1 109 ? 11.475 9.787 2.719 1.00 69.00 109 PHE A N 1
ATOM 861 C CA . PHE A 1 109 ? 10.788 10.856 3.464 1.00 69.00 109 PHE A CA 1
ATOM 862 C C . PHE A 1 109 ? 11.199 10.931 4.953 1.00 69.00 109 PHE A C 1
ATOM 864 O O . PHE A 1 109 ? 10.492 11.530 5.772 1.00 69.00 109 PHE A O 1
ATOM 871 N N . GLY A 1 110 ? 12.369 10.378 5.296 1.00 62.84 110 GLY A N 1
ATOM 872 C CA . GLY A 1 110 ? 12.967 10.445 6.637 1.00 62.84 110 GLY A CA 1
ATOM 873 C C . GLY A 1 110 ? 12.485 9.381 7.632 1.00 62.84 110 GLY A C 1
ATOM 874 O O . GLY A 1 110 ? 12.842 9.449 8.805 1.00 62.84 110 GLY A O 1
ATOM 875 N N . GLY A 1 111 ? 11.681 8.419 7.185 1.00 64.31 111 GLY A N 1
ATOM 876 C CA . GLY A 1 111 ? 11.285 7.223 7.921 1.00 64.31 111 GLY A CA 1
ATOM 877 C C . GLY A 1 111 ? 12.321 6.099 7.845 1.00 64.31 111 GLY A C 1
ATOM 878 O O . GLY A 1 111 ? 13.305 6.165 7.105 1.00 64.31 111 GLY A O 1
ATOM 879 N N . LYS A 1 112 ? 12.079 5.042 8.628 1.00 71.44 112 LYS A N 1
ATOM 880 C CA . LYS A 1 112 ? 13.003 3.908 8.790 1.00 71.44 112 LYS A CA 1
ATOM 881 C C . LYS A 1 112 ? 13.019 2.952 7.595 1.00 71.44 112 LYS A C 1
ATOM 883 O O . LYS A 1 112 ? 13.949 2.170 7.493 1.00 71.44 112 LYS A O 1
ATOM 888 N N . GLY A 1 113 ? 12.014 2.995 6.716 1.00 65.81 113 GLY A N 1
ATOM 889 C CA . GLY A 1 113 ? 11.904 2.077 5.577 1.00 65.81 113 GLY A CA 1
ATOM 890 C C . GLY A 1 113 ? 11.782 0.604 5.994 1.00 65.81 113 GLY A C 1
ATOM 891 O O . GLY A 1 113 ? 11.313 0.296 7.090 1.00 65.81 113 GLY A O 1
ATOM 892 N N . MET A 1 114 ? 12.179 -0.316 5.106 1.00 69.50 114 MET A N 1
ATOM 893 C CA . MET A 1 114 ? 12.221 -1.777 5.327 1.00 69.50 114 MET A CA 1
ATOM 894 C C . MET A 1 114 ? 10.869 -2.503 5.438 1.00 69.50 114 MET A C 1
ATOM 896 O O . MET A 1 114 ? 10.834 -3.734 5.483 1.00 69.50 114 MET A O 1
ATOM 900 N N . GLY A 1 115 ? 9.746 -1.780 5.423 1.00 70.75 115 GLY A N 1
ATOM 901 C CA . GLY A 1 115 ? 8.424 -2.381 5.241 1.00 70.75 115 GLY A CA 1
ATOM 902 C C . GLY A 1 115 ? 8.278 -3.056 3.872 1.00 70.75 115 GLY A C 1
ATOM 903 O O . GLY A 1 115 ? 8.956 -2.690 2.908 1.00 70.75 115 GLY A O 1
ATOM 904 N N . THR A 1 116 ? 7.367 -4.027 3.763 1.00 82.12 116 THR A N 1
ATOM 905 C CA . THR A 1 116 ? 6.958 -4.541 2.448 1.00 82.12 116 THR A CA 1
ATOM 906 C C . THR A 1 116 ? 5.859 -3.645 1.901 1.00 82.12 116 THR A C 1
ATOM 908 O O . THR A 1 116 ? 4.814 -3.475 2.529 1.00 82.12 116 THR A O 1
ATOM 911 N N . GLN A 1 117 ? 6.079 -3.078 0.720 1.00 84.69 117 GLN A N 1
ATOM 912 C CA . GLN A 1 117 ? 5.080 -2.268 0.043 1.00 84.69 117 GLN A CA 1
ATOM 913 C C . GLN A 1 117 ? 4.516 -3.006 -1.157 1.00 84.69 117 GLN A C 1
ATOM 915 O O . GLN A 1 117 ? 5.241 -3.598 -1.962 1.00 84.69 117 GLN A O 1
ATOM 920 N N . PHE A 1 118 ? 3.195 -2.935 -1.263 1.00 93.31 118 PHE A N 1
ATOM 921 C CA . PHE A 1 118 ? 2.426 -3.559 -2.319 1.00 93.31 118 PHE A CA 1
ATOM 922 C C . PHE A 1 118 ? 1.888 -2.482 -3.248 1.00 93.31 118 PHE A C 1
ATOM 924 O O . PHE A 1 118 ? 1.539 -1.384 -2.813 1.00 93.31 118 PHE A O 1
ATOM 931 N N . TYR A 1 119 ? 1.845 -2.793 -4.535 1.00 93.62 119 TYR A N 1
ATOM 932 C CA . TYR A 1 119 ? 1.472 -1.859 -5.580 1.00 93.62 119 TYR A CA 1
ATOM 933 C C . TYR A 1 119 ? 0.579 -2.544 -6.613 1.00 93.62 119 TYR A C 1
ATOM 935 O O . TYR A 1 119 ? 0.954 -3.565 -7.189 1.00 93.62 119 TYR A O 1
ATOM 943 N N . PHE A 1 120 ? -0.592 -1.982 -6.880 1.00 94.06 120 PHE A N 1
ATOM 944 C CA . PHE A 1 120 ? -1.466 -2.444 -7.954 1.00 94.06 120 PHE A CA 1
ATOM 945 C C . PHE A 1 120 ? -0.878 -2.136 -9.332 1.00 94.06 120 PHE A C 1
ATOM 947 O O . PHE A 1 120 ? -0.662 -0.982 -9.687 1.00 94.06 120 PHE A O 1
ATOM 954 N N . MET A 1 121 ? -0.653 -3.170 -10.141 1.00 92.69 121 MET A N 1
ATOM 955 C CA . MET A 1 121 ? -0.112 -3.017 -11.500 1.00 92.69 121 MET A CA 1
ATOM 956 C C . MET A 1 121 ? -1.133 -2.449 -12.496 1.00 92.69 121 MET A C 1
ATOM 958 O O . MET A 1 121 ? -0.743 -1.974 -13.561 1.00 92.69 121 MET A O 1
ATOM 962 N N . ASP A 1 122 ? -2.416 -2.525 -12.153 1.00 89.31 122 ASP A N 1
ATOM 963 C CA . ASP A 1 122 ? -3.551 -2.006 -12.912 1.00 89.31 122 ASP A CA 1
ATOM 964 C C . ASP A 1 122 ? -4.197 -0.845 -12.137 1.00 89.31 122 ASP A C 1
ATOM 966 O O . ASP A 1 122 ? -4.003 -0.719 -10.931 1.00 89.31 122 ASP A O 1
ATOM 970 N N . ASP A 1 123 ? -4.956 0.029 -12.800 1.00 87.94 123 ASP A N 1
ATOM 971 C CA . ASP A 1 123 ? -5.578 1.182 -12.133 1.00 87.94 123 ASP A CA 1
ATOM 972 C C . ASP A 1 123 ? -6.604 0.758 -11.077 1.00 87.94 123 ASP A C 1
ATOM 974 O O . ASP A 1 123 ? -7.693 0.277 -11.425 1.00 87.94 123 ASP A O 1
ATOM 978 N N . ALA A 1 124 ? -6.293 1.025 -9.805 1.00 89.88 124 ALA A N 1
ATOM 979 C CA . ALA A 1 124 ? -7.201 0.783 -8.694 1.00 89.88 124 ALA A CA 1
ATOM 980 C C . ALA A 1 124 ? -8.564 1.461 -8.889 1.00 89.88 124 ALA A C 1
ATOM 982 O O . ALA A 1 124 ? -8.668 2.617 -9.320 1.00 89.88 124 ALA A O 1
ATOM 983 N N . LYS A 1 125 ? -9.634 0.738 -8.548 1.00 89.50 125 LYS A N 1
ATOM 984 C CA . LYS A 1 125 ? -11.013 1.232 -8.642 1.00 89.50 125 LYS A CA 1
ATOM 985 C C . LYS A 1 125 ? -11.566 1.530 -7.249 1.00 89.50 125 LYS A C 1
ATOM 987 O O . LYS A 1 125 ? -11.241 0.814 -6.309 1.00 89.50 125 LYS A O 1
ATOM 992 N N . PRO A 1 126 ? -12.411 2.567 -7.093 1.00 86.12 126 PRO A N 1
ATOM 993 C CA . PRO A 1 126 ? -12.925 2.959 -5.778 1.00 86.12 126 PRO A CA 1
ATOM 994 C C . PRO A 1 126 ? -13.668 1.829 -5.057 1.00 86.12 126 PRO A C 1
ATOM 996 O O . PRO A 1 126 ? -13.518 1.680 -3.856 1.00 86.12 126 PRO A O 1
ATOM 999 N N . ASN A 1 127 ? -14.393 0.977 -5.783 1.00 89.38 127 ASN A N 1
ATOM 1000 C CA . ASN A 1 127 ? -15.115 -0.155 -5.199 1.00 89.38 127 ASN A CA 1
ATOM 1001 C C . ASN A 1 127 ? -14.211 -1.296 -4.691 1.00 89.38 127 ASN A C 1
ATOM 1003 O O . ASN A 1 127 ? -14.732 -2.303 -4.224 1.00 89.38 127 ASN A O 1
ATOM 1007 N N . TRP A 1 128 ? -12.886 -1.181 -4.819 1.00 91.88 128 TRP A N 1
ATOM 1008 C CA . TRP A 1 128 ? -11.930 -2.119 -4.216 1.00 91.88 128 TRP A CA 1
ATOM 1009 C C . TRP A 1 128 ? -11.592 -1.747 -2.774 1.00 91.88 128 TRP A C 1
ATOM 1011 O O . TRP A 1 128 ? -10.948 -2.531 -2.083 1.00 91.88 128 TRP A O 1
ATOM 1021 N N . PHE A 1 129 ? -11.991 -0.558 -2.328 1.00 90.56 129 PHE A N 1
ATOM 1022 C CA . PHE A 1 129 ? -11.719 -0.047 -0.995 1.00 90.56 129 PHE A CA 1
ATOM 1023 C C . PHE A 1 129 ? -13.017 -0.049 -0.195 1.00 90.56 129 PHE A C 1
ATOM 1025 O O . PHE A 1 129 ? -14.071 0.343 -0.700 1.00 90.56 129 PHE A O 1
ATOM 1032 N N . LYS A 1 130 ? -12.952 -0.524 1.048 1.00 87.81 130 LYS A N 1
ATOM 1033 C CA . LYS A 1 130 ? -14.037 -0.307 2.009 1.00 87.81 130 LYS A CA 1
ATOM 1034 C C . LYS A 1 130 ? -13.854 1.049 2.673 1.00 87.81 130 LYS A C 1
ATOM 1036 O O . LYS A 1 130 ? -12.728 1.530 2.776 1.00 87.81 130 LYS A O 1
ATOM 1041 N N . GLU A 1 131 ? -14.955 1.608 3.168 1.00 81.00 131 GLU A N 1
ATOM 1042 C CA . GLU A 1 131 ? -14.936 2.853 3.932 1.00 81.00 131 GLU A CA 1
ATOM 1043 C C . GLU A 1 131 ? -13.867 2.794 5.029 1.00 81.00 131 GLU A C 1
ATOM 1045 O O . GLU A 1 131 ? -13.784 1.830 5.803 1.00 81.00 131 GLU A O 1
ATOM 1050 N N . GLY A 1 132 ? -12.995 3.802 5.027 1.00 82.44 132 GLY A N 1
ATOM 1051 C CA . GLY A 1 132 ? -11.860 3.832 5.927 1.00 82.44 132 GLY A CA 1
ATOM 1052 C C . GLY A 1 132 ? -12.261 4.164 7.357 1.00 82.44 132 GLY A C 1
ATOM 1053 O O . GLY A 1 132 ? -13.209 4.899 7.614 1.00 82.44 132 GLY A O 1
ATOM 1054 N N . LYS A 1 133 ? -11.500 3.624 8.302 1.00 88.50 133 LYS A N 1
ATOM 1055 C CA . LYS A 1 133 ? -11.617 3.920 9.730 1.00 88.50 133 LYS A CA 1
ATOM 1056 C C . LYS A 1 133 ? -10.570 4.953 10.116 1.00 88.50 133 LYS A C 1
ATOM 1058 O O . LYS A 1 133 ? -9.465 4.934 9.572 1.00 88.50 133 LYS A O 1
ATOM 1063 N N . GLU A 1 134 ? -10.898 5.808 11.077 1.00 91.06 134 GLU A N 1
ATOM 1064 C CA . GLU A 1 134 ? -9.932 6.740 11.659 1.00 91.06 134 GLU A CA 1
ATOM 1065 C C . GLU A 1 134 ? -8.801 5.993 12.378 1.00 91.06 134 GLU A C 1
ATOM 1067 O O . GLU A 1 134 ? -9.023 5.020 13.107 1.00 91.06 134 GLU A O 1
ATOM 1072 N N . ILE A 1 135 ? -7.582 6.482 12.169 1.00 91.19 135 ILE A N 1
ATOM 1073 C CA . ILE A 1 135 ? -6.388 6.108 12.920 1.00 91.19 135 ILE A CA 1
ATOM 1074 C C . ILE A 1 135 ? -6.351 7.014 14.152 1.00 91.19 135 ILE A C 1
ATOM 1076 O O . ILE A 1 135 ? -6.371 8.237 14.012 1.00 91.19 135 ILE A O 1
ATOM 1080 N N . LYS A 1 136 ? -6.342 6.409 15.340 1.00 76.62 136 LYS A N 1
ATOM 1081 C CA . LYS A 1 136 ? -6.296 7.131 16.617 1.00 76.62 136 LYS A CA 1
ATOM 1082 C C . LYS A 1 136 ? -4.880 7.553 16.994 1.00 76.62 136 LYS A C 1
ATOM 1084 O O . LYS A 1 136 ? -3.920 6.869 16.569 1.00 76.62 136 LYS A O 1
#

pLDDT: mean 86.93, std 9.55, range [55.44, 97.56]

Radius of gyration: 14.05 Å; chains: 1; bounding box: 34×34×34 Å

Secondary structure (DSSP, 8-state):
-BHHHHHHHHTTT-SS--S-TTSB-EEEE--GGGTTTEEEEE--BTTB-TT--SEEEEGGGSB-TTSPBPPHHHHHHHHT-SS---EEEEE-PPTT-EEEEEEPPTTSSSS----EEEEESS---GGGBPPPEEP-